Protein AF-A0A1E4XC49-F1 (afdb_monomer)

Sequence (84 aa):
MTVDQAHRY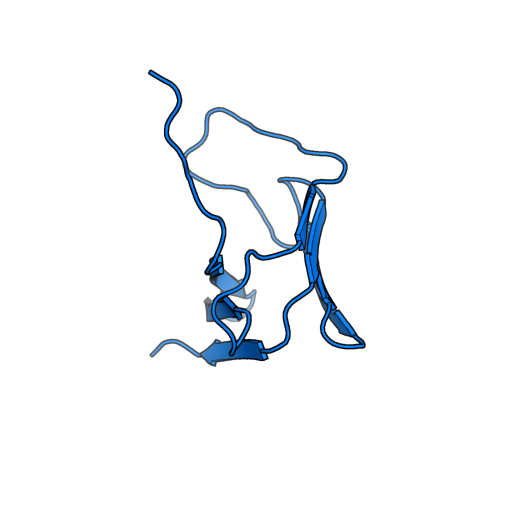FEMVVRLDDGSRNKLMAWNADGTELTIRLGALNVQNTSELGEIEGINIVDNVLSLEGDFGDITITATSILIEKLT

Mean predicted aligned error: 4.76 Å

Nearest PDB structures (foldseek):
  5ixi-assembly1_A  TM=3.817E-01  e=9.006E-01  Homo sapiens
  5ixd-assembly1_A  TM=3.350E-01  e=6.862E-01  Homo sapiens

Radius of gyration: 13.43 Å; Cα contacts (8 Å, |Δi|>4): 163; chains: 1; bounding box: 32×33×36 Å

Secondary structure (DSSP, 8-state):
--------EEEEEEE-TTS-EEEEEEE-TT-PPPEEEE-S----SSS----EEEEEEETTEEEEEETTEEEEEE-SEEEEEEE-

Solvent-accessible surface area (backbone atoms only — not comparable to full-atom values): 5052 Å² total; per-residue (Å²): 134,85,80,89,73,79,52,36,68,46,78,47,80,47,73,48,96,89,67,48,37,35,37,43,37,37,29,30,90,86,64,46,66,48,52,73,45,76,54,70,68,46,85,66,102,55,100,64,63,70,59,76,80,44,78,47,77,57,97,53,29,44,36,39,34,34,60,36,24,36,40,39,38,44,29,81,37,75,48,80,44,79,59,131

pLDDT: mean 89.37, std 9.4, range [46.22, 97.31]

Foldseek 3Di:
DDPPDQQAKDWDWDADPVRWIKIKIAGAPVSHGKDKDFDPADDDPDPDLADWPDWDDDPQWTWTADSRGIMIIRHPDIDIGTDD

Structure (mmCIF, N/CA/C/O backbone):
data_AF-A0A1E4XC49-F1
#
_entry.id   AF-A0A1E4XC49-F1
#
loop_
_atom_site.group_PDB
_atom_site.id
_atom_site.type_symbol
_atom_site.label_atom_id
_atom_site.label_alt_id
_atom_site.label_comp_id
_atom_site.label_asym_id
_atom_site.label_entity_id
_atom_site.label_seq_id
_atom_site.pdbx_PDB_ins_code
_atom_site.Cartn_x
_atom_site.Cartn_y
_atom_site.Cartn_z
_atom_site.occupancy
_atom_site.B_iso_or_equiv
_atom_site.auth_seq_id
_atom_site.auth_comp_id
_atom_site.auth_asym_id
_atom_site.auth_atom_id
_atom_site.pdbx_PDB_model_num
ATOM 1 N N . MET A 1 1 ? -4.574 21.368 -17.235 1.00 46.22 1 MET A N 1
ATOM 2 C CA . MET A 1 1 ? -3.217 21.064 -16.741 1.00 46.22 1 MET A CA 1
ATOM 3 C C . MET A 1 1 ? -3.250 19.613 -16.301 1.00 46.22 1 MET A C 1
ATOM 5 O O . MET A 1 1 ? -3.936 19.320 -15.333 1.00 46.22 1 MET A O 1
ATOM 9 N N . THR A 1 2 ? -2.666 18.695 -17.064 1.00 55.19 2 THR A N 1
ATOM 10 C CA . THR A 1 2 ? -2.527 17.296 -16.637 1.00 55.19 2 THR A CA 1
ATOM 11 C C . THR A 1 2 ? -1.319 17.252 -15.717 1.00 55.19 2 THR A C 1
ATOM 13 O O . THR A 1 2 ? -0.228 17.642 -16.128 1.00 55.19 2 THR A O 1
ATOM 16 N N . VAL A 1 3 ? -1.525 16.901 -14.451 1.00 61.56 3 VAL A N 1
ATOM 17 C CA . VAL A 1 3 ? -0.413 16.689 -13.525 1.00 61.56 3 VAL A CA 1
ATOM 18 C C . VAL A 1 3 ? 0.171 15.329 -13.880 1.00 61.56 3 VAL A C 1
ATOM 20 O O . VAL A 1 3 ? -0.528 14.326 -13.773 1.00 61.56 3 VAL A O 1
ATOM 23 N N . ASP A 1 4 ? 1.415 15.310 -14.350 1.00 62.19 4 ASP A N 1
ATOM 24 C CA . ASP A 1 4 ? 2.172 14.074 -14.531 1.00 62.19 4 ASP A CA 1
ATOM 25 C C . ASP A 1 4 ? 2.533 13.539 -13.139 1.00 62.19 4 ASP A C 1
ATOM 27 O O . ASP A 1 4 ? 3.489 13.990 -12.504 1.00 62.19 4 ASP A O 1
ATOM 31 N N . GLN A 1 5 ? 1.667 12.686 -12.590 1.00 69.00 5 GLN A N 1
ATOM 32 C CA . GLN A 1 5 ? 1.909 12.019 -11.318 1.00 69.00 5 GLN A CA 1
ATOM 33 C C . GLN A 1 5 ? 2.517 10.648 -11.587 1.00 69.00 5 GLN A C 1
ATOM 35 O O . GLN A 1 5 ? 1.803 9.685 -11.838 1.00 69.00 5 GLN A O 1
ATOM 40 N N . ALA A 1 6 ? 3.842 10.551 -11.486 1.00 78.06 6 ALA A N 1
ATOM 41 C CA . ALA A 1 6 ? 4.511 9.259 -11.448 1.00 78.06 6 ALA A CA 1
ATOM 42 C C . ALA A 1 6 ? 4.209 8.583 -10.099 1.00 78.06 6 ALA A C 1
ATOM 44 O O . ALA A 1 6 ? 4.723 8.998 -9.054 1.00 78.06 6 ALA A O 1
ATOM 45 N N . HIS A 1 7 ? 3.372 7.546 -10.105 1.00 86.44 7 HIS A N 1
ATOM 46 C CA . HIS A 1 7 ? 2.940 6.813 -8.910 1.00 86.44 7 HIS A CA 1
ATOM 47 C C . HIS A 1 7 ? 4.055 5.899 -8.367 1.00 86.44 7 HIS A C 1
ATOM 49 O O . HIS A 1 7 ? 3.947 4.682 -8.408 1.00 86.44 7 HIS A O 1
ATOM 55 N N . ARG A 1 8 ? 5.176 6.459 -7.900 1.00 92.75 8 ARG A N 1
ATOM 56 C CA . ARG A 1 8 ? 6.381 5.688 -7.509 1.00 92.75 8 ARG A CA 1
ATOM 57 C C . ARG A 1 8 ? 6.403 5.226 -6.054 1.00 92.75 8 ARG A C 1
ATOM 59 O O . ARG A 1 8 ? 7.173 4.337 -5.702 1.00 92.75 8 ARG A O 1
ATOM 66 N N . TYR A 1 9 ? 5.597 5.857 -5.212 1.00 93.88 9 TYR A N 1
ATOM 67 C CA . TYR A 1 9 ? 5.554 5.603 -3.780 1.00 93.88 9 TYR A CA 1
ATOM 68 C C . TYR A 1 9 ? 4.114 5.717 -3.296 1.00 93.88 9 TYR A C 1
ATOM 70 O O . TYR A 1 9 ? 3.405 6.654 -3.670 1.00 93.88 9 TYR A O 1
ATOM 78 N N . PHE A 1 10 ? 3.695 4.768 -2.470 1.00 94.81 10 PHE A N 1
ATOM 79 C CA . PHE A 1 10 ? 2.411 4.781 -1.790 1.00 94.81 10 PHE A CA 1
ATOM 80 C C . PHE A 1 10 ? 2.640 4.852 -0.285 1.00 94.81 10 PHE A C 1
ATOM 82 O O . PHE A 1 10 ? 3.472 4.120 0.251 1.00 94.81 10 PHE A O 1
ATOM 89 N N . GLU A 1 11 ? 1.863 5.701 0.383 1.00 94.12 11 GLU A N 1
ATOM 90 C CA . GLU A 1 11 ? 1.820 5.792 1.836 1.00 94.12 11 GLU A CA 1
ATOM 91 C C . GLU A 1 11 ? 0.383 6.013 2.307 1.00 94.12 11 GLU A C 1
ATOM 93 O O . GLU A 1 11 ? -0.312 6.899 1.810 1.00 94.12 11 GLU A O 1
ATOM 98 N N . MET A 1 12 ? -0.036 5.234 3.303 1.00 91.69 12 MET A N 1
ATOM 99 C CA . MET A 1 12 ? -1.311 5.407 3.992 1.00 91.69 12 MET A CA 1
ATOM 100 C C . MET A 1 12 ? -1.121 5.194 5.490 1.00 91.69 12 MET A C 1
ATOM 102 O O . MET A 1 12 ? -0.476 4.238 5.913 1.00 91.69 12 MET A O 1
ATOM 106 N N . VAL A 1 13 ? -1.696 6.077 6.304 1.00 92.12 13 VAL A N 1
ATOM 107 C CA . VAL A 1 13 ? -1.742 5.891 7.757 1.00 92.12 13 VAL A CA 1
ATOM 108 C C . VAL A 1 13 ? -3.113 5.360 8.133 1.00 92.12 13 VAL A C 1
ATOM 110 O O . VAL A 1 13 ? -4.125 5.986 7.831 1.00 92.12 13 VAL A O 1
ATOM 113 N N . VAL A 1 14 ? -3.125 4.227 8.823 1.00 90.31 14 VAL A N 1
ATOM 114 C CA . VAL A 1 14 ? -4.330 3.521 9.257 1.00 90.31 14 VAL A CA 1
ATOM 115 C C . VAL A 1 14 ? -4.374 3.470 10.779 1.00 90.31 14 VAL A C 1
ATOM 117 O O . VAL A 1 14 ? -3.330 3.430 11.439 1.00 90.31 14 VAL A O 1
ATOM 120 N N . ARG A 1 15 ? -5.578 3.494 11.348 1.00 90.25 15 ARG A N 1
ATOM 121 C CA . ARG A 1 15 ? -5.806 3.265 12.777 1.00 90.25 15 ARG A CA 1
ATOM 122 C C . ARG A 1 15 ? -6.496 1.915 12.932 1.00 90.25 15 ARG A C 1
ATOM 124 O O . ARG A 1 15 ? -7.497 1.690 12.267 1.00 90.25 15 ARG A O 1
ATOM 131 N N . LEU A 1 16 ? -5.945 1.046 13.771 1.00 85.50 16 LEU A N 1
ATOM 132 C CA . LEU A 1 16 ? -6.542 -0.249 14.098 1.00 85.50 16 LEU A CA 1
ATOM 133 C C . LEU A 1 16 ? -7.509 -0.130 15.285 1.00 85.50 16 LEU A C 1
ATOM 135 O O . LEU A 1 16 ? -7.483 0.863 16.016 1.00 85.50 16 LEU A O 1
ATOM 139 N N . ASP A 1 17 ? -8.299 -1.178 15.515 1.00 85.25 17 ASP A N 1
ATOM 140 C CA . ASP A 1 17 ? -9.291 -1.265 16.599 1.00 85.25 17 ASP A CA 1
ATOM 141 C C . ASP A 1 17 ? -8.695 -1.088 18.001 1.00 85.25 17 ASP A C 1
ATOM 143 O O . ASP A 1 17 ? -9.341 -0.554 18.902 1.00 85.25 17 ASP A O 1
ATOM 147 N N . ASP A 1 18 ? -7.435 -1.490 18.197 1.00 87.94 18 ASP A N 1
ATOM 148 C CA . ASP A 1 18 ? -6.701 -1.285 19.453 1.00 87.94 18 ASP A CA 1
ATOM 149 C C . ASP A 1 18 ? -6.232 0.174 19.647 1.00 87.94 18 ASP A C 1
ATOM 151 O O . ASP A 1 18 ? -5.529 0.493 20.609 1.00 87.94 18 ASP A O 1
ATOM 155 N N . GLY A 1 19 ? -6.604 1.068 18.726 1.00 87.12 19 GLY A N 1
ATOM 156 C CA . GLY A 1 19 ? -6.217 2.473 18.685 1.00 87.12 19 GLY A CA 1
ATOM 157 C C . GLY A 1 19 ? -4.800 2.712 18.168 1.00 87.12 19 GLY A C 1
ATOM 158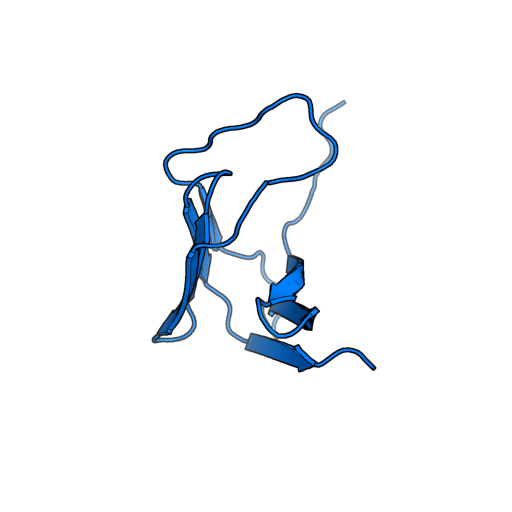 O O . GLY A 1 19 ? -4.400 3.872 18.018 1.00 87.12 19 GLY A O 1
ATOM 159 N N . SER A 1 20 ? -4.032 1.657 17.877 1.00 89.19 20 SER A N 1
ATOM 160 C CA . SER A 1 20 ? -2.690 1.797 17.323 1.00 89.19 20 SER A CA 1
ATOM 161 C C . SER A 1 20 ? -2.738 2.383 15.917 1.00 89.19 20 SER A C 1
ATOM 163 O O . SER A 1 20 ? -3.697 2.214 15.162 1.00 89.19 20 SER A O 1
ATOM 165 N N . ARG A 1 21 ? -1.686 3.123 15.567 1.00 93.25 21 ARG A N 1
ATOM 166 C CA . ARG A 1 21 ? -1.530 3.718 14.243 1.00 93.25 21 ARG A CA 1
ATOM 167 C C . ARG A 1 21 ? -0.419 2.995 13.515 1.00 93.25 21 ARG A C 1
ATOM 169 O O . ARG A 1 21 ? 0.682 2.885 14.046 1.00 93.25 21 ARG A O 1
ATOM 176 N N . ASN A 1 22 ? -0.693 2.564 12.295 1.00 92.75 22 ASN A N 1
ATOM 177 C CA . ASN A 1 22 ? 0.307 1.965 11.426 1.00 92.75 22 ASN A CA 1
ATOM 178 C C . ASN A 1 22 ? 0.417 2.772 10.138 1.00 92.75 22 ASN A C 1
ATOM 180 O O . ASN A 1 22 ? -0.567 3.320 9.644 1.00 92.75 22 ASN A O 1
ATOM 184 N N . LYS A 1 23 ? 1.623 2.842 9.593 1.00 95.12 23 LYS A N 1
ATOM 185 C CA . LYS A 1 23 ? 1.905 3.379 8.272 1.00 95.12 23 LYS A CA 1
ATOM 186 C C . LYS A 1 23 ? 2.154 2.214 7.320 1.00 95.12 23 LYS A C 1
ATOM 188 O O . LYS A 1 23 ? 3.049 1.404 7.550 1.00 95.12 23 LYS A O 1
ATOM 193 N N . LEU A 1 24 ? 1.351 2.143 6.267 1.00 95.19 24 LEU A N 1
ATOM 194 C CA . LEU A 1 24 ? 1.498 1.216 5.152 1.00 95.19 24 LEU A CA 1
ATOM 195 C C . LEU A 1 24 ? 2.293 1.916 4.055 1.00 95.19 24 LEU A C 1
ATOM 197 O O . LEU A 1 24 ? 1.940 3.030 3.666 1.00 95.19 24 LEU A O 1
ATOM 201 N N . MET A 1 25 ? 3.350 1.278 3.566 1.00 96.62 25 MET A N 1
ATOM 202 C CA . MET A 1 25 ? 4.234 1.829 2.541 1.00 96.62 25 MET A CA 1
ATOM 203 C C . MET A 1 25 ? 4.481 0.801 1.443 1.00 96.62 25 MET A C 1
ATOM 205 O O . MET A 1 25 ? 4.677 -0.379 1.737 1.00 96.62 25 MET A O 1
ATOM 209 N N . ALA A 1 26 ? 4.514 1.251 0.188 1.00 97.31 26 ALA A N 1
ATOM 210 C CA . ALA A 1 26 ? 4.875 0.414 -0.954 1.00 97.31 26 ALA A CA 1
ATOM 211 C C . ALA A 1 26 ? 5.682 1.205 -1.995 1.00 97.31 26 ALA A C 1
ATOM 213 O O . ALA A 1 26 ? 5.362 2.358 -2.291 1.00 97.31 26 ALA A O 1
ATOM 214 N N . TRP A 1 27 ? 6.734 0.591 -2.542 1.00 97.19 27 TRP A N 1
ATOM 215 C CA . TRP A 1 27 ? 7.591 1.176 -3.582 1.00 97.19 27 TRP A CA 1
ATOM 216 C C . TRP A 1 27 ? 8.305 0.099 -4.399 1.00 97.19 27 TRP A C 1
ATOM 218 O O . TRP A 1 27 ? 8.501 -1.026 -3.935 1.00 97.19 27 TRP A O 1
ATOM 228 N N . ASN A 1 28 ? 8.745 0.459 -5.606 1.00 97.00 28 ASN A N 1
ATOM 229 C CA . ASN A 1 28 ? 9.687 -0.361 -6.361 1.00 97.00 28 ASN A CA 1
ATOM 230 C C . ASN A 1 28 ? 11.120 0.124 -6.120 1.00 97.00 28 ASN A C 1
ATOM 232 O O . ASN A 1 28 ? 11.424 1.303 -6.298 1.00 97.00 28 ASN A O 1
ATOM 236 N N . ALA A 1 29 ? 12.017 -0.779 -5.719 1.00 93.69 29 ALA A N 1
ATOM 237 C CA . ALA A 1 29 ? 13.413 -0.450 -5.406 1.00 93.69 29 ALA A CA 1
ATOM 238 C C . ALA A 1 29 ? 14.205 0.145 -6.590 1.00 93.69 29 ALA A C 1
ATOM 240 O O . ALA A 1 29 ? 15.171 0.873 -6.379 1.00 93.69 29 ALA A O 1
ATOM 241 N N . ASP A 1 30 ? 13.795 -0.142 -7.826 1.00 94.88 30 ASP A N 1
ATOM 242 C CA . ASP A 1 30 ? 14.382 0.406 -9.054 1.00 94.88 30 ASP A CA 1
ATOM 243 C C . ASP A 1 30 ? 13.799 1.777 -9.457 1.00 94.88 30 ASP A C 1
ATOM 245 O O . ASP A 1 30 ? 14.214 2.361 -10.458 1.00 94.88 30 ASP A O 1
ATOM 249 N N . GLY A 1 31 ? 12.847 2.309 -8.682 1.00 92.06 31 GLY A N 1
ATOM 250 C CA . GLY A 1 31 ? 12.185 3.586 -8.941 1.00 92.06 31 GLY A CA 1
ATOM 251 C C . GLY A 1 31 ? 11.128 3.544 -10.046 1.00 92.06 31 GLY A C 1
ATOM 252 O O . GLY A 1 31 ? 10.624 4.605 -10.428 1.00 92.06 31 GLY A O 1
ATOM 253 N N . THR A 1 32 ? 10.788 2.357 -10.561 1.00 94.56 32 THR A N 1
ATOM 254 C CA . THR A 1 32 ? 9.675 2.181 -11.504 1.00 94.56 32 THR A CA 1
ATOM 255 C C . THR A 1 32 ? 8.333 2.497 -10.845 1.00 94.56 32 THR A C 1
ATOM 257 O O . THR A 1 32 ? 8.178 2.440 -9.624 1.00 94.56 32 THR A O 1
ATOM 260 N N . GLU A 1 33 ? 7.343 2.860 -11.657 1.00 95.44 33 GLU A N 1
ATOM 261 C CA . GLU A 1 33 ? 6.003 3.167 -11.160 1.00 95.44 33 GLU A CA 1
ATOM 262 C C . GLU A 1 33 ? 5.312 1.938 -10.572 1.00 95.44 33 GLU A C 1
ATOM 264 O O . GLU A 1 33 ? 5.469 0.809 -11.043 1.00 95.44 33 GLU A O 1
ATOM 269 N N . LEU A 1 34 ? 4.523 2.180 -9.531 1.00 96.19 34 LEU A N 1
ATOM 270 C CA . LEU A 1 34 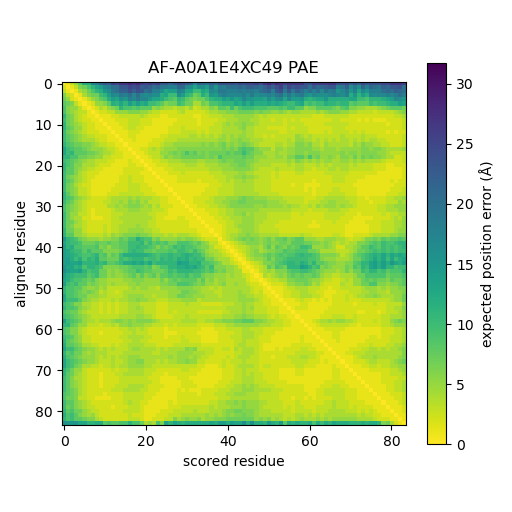? 3.681 1.178 -8.911 1.00 96.19 34 LEU A CA 1
ATOM 271 C C . LEU A 1 34 ? 2.551 0.792 -9.858 1.00 96.19 34 LEU A C 1
ATOM 273 O O . LEU A 1 34 ? 1.901 1.640 -10.469 1.00 96.19 34 LEU A O 1
ATOM 277 N N . THR A 1 35 ? 2.251 -0.503 -9.903 1.00 95.00 35 THR A N 1
ATOM 278 C CA . THR A 1 35 ? 0.991 -0.962 -10.484 1.00 95.00 35 THR A CA 1
ATOM 279 C C . THR A 1 35 ? -0.081 -0.879 -9.407 1.00 95.00 35 THR A C 1
ATOM 281 O O . THR A 1 35 ? -0.095 -1.693 -8.483 1.00 95.00 35 THR A O 1
ATOM 284 N N . ILE A 1 36 ? -0.970 0.106 -9.531 1.00 93.31 36 ILE A N 1
ATOM 285 C CA . ILE A 1 36 ? -2.105 0.318 -8.627 1.00 93.31 36 ILE A CA 1
ATOM 286 C C . ILE A 1 36 ? -3.388 -0.048 -9.369 1.00 93.31 36 ILE A C 1
ATOM 288 O O . ILE A 1 36 ? -3.626 0.408 -10.489 1.00 93.31 36 ILE A O 1
ATOM 292 N N . ARG A 1 37 ? -4.226 -0.873 -8.747 1.00 93.69 37 ARG A N 1
ATOM 293 C CA . ARG A 1 37 ? -5.569 -1.206 -9.224 1.00 93.69 37 ARG A CA 1
ATOM 294 C C . ARG A 1 37 ? -6.575 -0.762 -8.180 1.00 93.69 37 ARG A C 1
ATOM 296 O O . ARG A 1 37 ? -6.445 -1.114 -7.013 1.00 93.69 37 ARG A O 1
ATOM 303 N N . LEU A 1 38 ? -7.559 0.005 -8.624 1.00 90.56 38 LEU A N 1
ATOM 304 C CA . LEU A 1 38 ? -8.698 0.410 -7.813 1.00 90.56 38 LEU A CA 1
ATOM 305 C C . LEU A 1 38 ? -9.881 -0.463 -8.232 1.00 90.56 38 LEU A C 1
ATOM 307 O O . LEU A 1 38 ? -10.192 -0.535 -9.425 1.00 90.56 38 LEU A O 1
ATOM 311 N N . GLY A 1 39 ? -10.471 -1.168 -7.272 1.00 87.19 39 GLY A N 1
ATOM 312 C CA . GLY A 1 39 ? -11.676 -1.969 -7.458 1.00 87.19 39 GLY A CA 1
ATOM 313 C C . GLY A 1 39 ? -12.931 -1.110 -7.359 1.00 87.19 39 GLY A C 1
ATOM 314 O O . GLY A 1 39 ? -13.013 -0.040 -7.970 1.00 87.19 39 GLY A O 1
ATOM 315 N N . ALA A 1 40 ? -13.928 -1.582 -6.611 1.00 85.88 40 ALA A N 1
ATOM 316 C CA . ALA A 1 40 ? -15.189 -0.866 -6.443 1.00 85.88 40 ALA A CA 1
ATOM 317 C C . ALA A 1 40 ? -14.997 0.384 -5.573 1.00 85.88 40 ALA A C 1
ATOM 319 O O . ALA A 1 40 ? -15.197 0.344 -4.371 1.00 85.88 40 ALA A O 1
ATOM 320 N N . LEU A 1 41 ? -14.601 1.501 -6.181 1.00 84.00 41 LEU A N 1
ATOM 321 C CA . LEU A 1 41 ? -14.297 2.727 -5.452 1.00 84.00 41 LEU A CA 1
ATOM 322 C C . LEU A 1 41 ? -15.576 3.465 -5.026 1.00 84.00 41 LEU A C 1
ATOM 324 O O . LEU A 1 41 ? -16.392 3.856 -5.865 1.00 84.00 41 LEU A O 1
ATOM 328 N N . ASN A 1 42 ? -15.709 3.730 -3.731 1.00 82.56 42 ASN A N 1
ATOM 329 C CA . ASN A 1 42 ? -16.788 4.522 -3.149 1.00 82.56 42 ASN A CA 1
ATOM 330 C C . ASN A 1 42 ? -16.214 5.825 -2.581 1.00 82.56 42 ASN A C 1
ATOM 332 O O . ASN A 1 42 ? -15.883 5.937 -1.403 1.00 82.56 42 ASN A O 1
ATOM 336 N N . VAL A 1 43 ? -16.055 6.825 -3.451 1.00 75.12 43 VAL A N 1
ATOM 337 C CA . VAL A 1 43 ? -15.527 8.135 -3.048 1.00 75.12 43 VAL A CA 1
ATOM 338 C C . VAL A 1 43 ? -16.666 9.025 -2.583 1.00 75.12 43 VAL A C 1
ATOM 340 O O . VAL A 1 43 ? -17.481 9.486 -3.386 1.00 75.12 43 VAL A O 1
ATOM 343 N N . GLN A 1 44 ? -16.691 9.311 -1.289 1.00 79.25 44 GLN A N 1
ATOM 344 C CA . GLN A 1 44 ? -17.563 10.328 -0.717 1.00 79.25 44 GLN A CA 1
ATOM 345 C C . GLN A 1 44 ? -16.815 11.659 -0.594 1.00 79.25 44 GLN A C 1
ATOM 347 O O . GLN A 1 44 ? -15.589 11.703 -0.519 1.00 79.25 44 GLN A O 1
ATOM 352 N N . ASN A 1 45 ? -17.554 12.772 -0.584 1.00 82.62 45 ASN A N 1
ATOM 353 C CA . ASN A 1 45 ? -16.975 14.095 -0.342 1.00 82.62 45 ASN A CA 1
ATOM 354 C C . ASN A 1 45 ? -16.753 14.314 1.165 1.00 82.62 45 ASN A C 1
ATOM 356 O O . ASN A 1 45 ? -17.387 15.166 1.790 1.00 82.62 45 ASN A O 1
ATOM 360 N N . THR A 1 46 ? -15.895 13.482 1.745 1.00 83.38 46 THR A N 1
ATOM 361 C CA . THR A 1 46 ? -15.517 13.452 3.158 1.00 83.38 46 THR A CA 1
ATOM 362 C C . THR A 1 46 ? -13.999 13.542 3.273 1.00 83.38 46 THR A C 1
ATOM 364 O O . THR A 1 46 ? -13.262 13.234 2.339 1.00 83.38 46 THR A O 1
ATOM 367 N N . SER A 1 47 ? -13.502 13.980 4.430 1.00 80.31 47 SER A N 1
ATOM 368 C CA . SER A 1 47 ? -12.059 14.014 4.712 1.00 80.31 47 SER A CA 1
ATOM 369 C C . SER A 1 47 ? -11.466 12.642 5.038 1.00 80.31 47 SER A C 1
ATOM 371 O O . SER A 1 47 ? -10.263 12.531 5.254 1.00 80.31 47 SER A O 1
ATOM 373 N N . GLU A 1 48 ? -12.308 11.616 5.122 1.00 81.06 48 GLU A N 1
ATOM 374 C CA . GLU A 1 48 ? -11.960 10.274 5.571 1.00 81.06 48 GLU A CA 1
ATOM 375 C C . GLU A 1 48 ? -12.426 9.255 4.536 1.00 81.06 48 GLU A C 1
ATOM 377 O O . GLU A 1 48 ? -13.470 9.438 3.906 1.00 81.06 48 GLU A O 1
ATOM 382 N N . LEU A 1 49 ? -11.637 8.191 4.384 1.00 81.50 49 LEU A N 1
ATOM 383 C CA . LEU A 1 49 ? -11.940 7.054 3.515 1.00 81.50 49 LEU A CA 1
ATOM 384 C C . LEU A 1 49 ? -12.838 6.006 4.201 1.00 81.50 49 LEU A C 1
ATOM 386 O O . LEU A 1 49 ? -13.20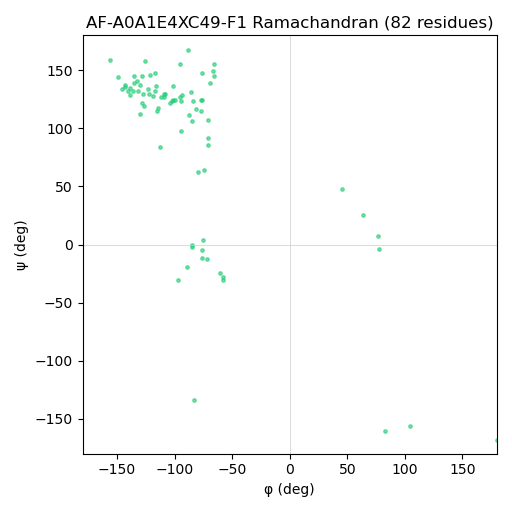9 5.035 3.557 1.00 81.50 49 LEU A O 1
ATOM 390 N N . GLY A 1 50 ? -13.193 6.222 5.472 1.00 86.25 50 GLY A N 1
ATOM 391 C CA . GLY A 1 50 ? -13.980 5.297 6.288 1.00 86.25 50 GLY A CA 1
ATOM 392 C C . GLY A 1 50 ? -13.144 4.186 6.927 1.00 86.25 50 GLY A C 1
ATOM 393 O O . GLY A 1 50 ? -11.927 4.332 7.104 1.00 86.25 50 GLY A O 1
ATOM 394 N N . GLU A 1 51 ? -13.815 3.112 7.329 1.00 87.94 51 GLU A N 1
ATOM 395 C CA . GLU A 1 51 ? -13.216 1.970 8.021 1.00 87.94 51 GLU A CA 1
ATOM 396 C C . GLU A 1 51 ? -12.427 1.073 7.056 1.00 87.94 51 GLU A C 1
ATOM 398 O O . GLU A 1 51 ? -12.749 0.950 5.873 1.00 87.94 51 GLU A O 1
ATOM 403 N N . ILE A 1 52 ? -11.357 0.459 7.571 1.00 89.56 52 ILE A N 1
ATOM 404 C CA . ILE A 1 52 ? -10.610 -0.594 6.876 1.00 89.56 52 ILE A CA 1
ATOM 405 C C . ILE A 1 52 ? -11.039 -1.926 7.464 1.00 89.56 52 ILE A C 1
ATOM 407 O O . ILE A 1 52 ? -10.889 -2.151 8.662 1.00 89.56 52 ILE A O 1
ATOM 411 N N . GLU A 1 53 ? -11.497 -2.819 6.601 1.00 89.00 53 GLU A N 1
ATOM 412 C CA . GLU A 1 53 ? -11.962 -4.156 6.965 1.00 89.00 53 GLU A CA 1
ATOM 413 C C . GLU A 1 53 ? -10.857 -5.202 6.766 1.00 89.00 53 GLU A C 1
ATOM 415 O O . GLU A 1 53 ? -10.774 -6.185 7.505 1.00 89.00 53 GLU A O 1
ATOM 420 N N . GLY A 1 54 ? -9.965 -4.975 5.795 1.00 89.94 54 GLY A N 1
ATOM 421 C CA . GLY A 1 54 ? -8.929 -5.931 5.421 1.00 89.94 54 GLY A CA 1
ATOM 422 C C . GLY A 1 54 ? -7.624 -5.280 4.973 1.00 89.94 54 GLY A C 1
ATOM 423 O O . GLY A 1 54 ? -7.605 -4.379 4.138 1.00 89.94 54 GLY A O 1
ATOM 424 N N . ILE A 1 55 ? -6.505 -5.790 5.499 1.00 92.12 55 ILE A N 1
ATOM 425 C CA . ILE A 1 55 ? -5.149 -5.520 5.004 1.00 92.12 55 ILE A CA 1
ATOM 426 C C . ILE A 1 55 ? -4.473 -6.870 4.787 1.00 92.12 55 ILE A C 1
ATOM 428 O O . ILE A 1 55 ? -4.330 -7.649 5.730 1.00 92.12 55 ILE A O 1
ATOM 432 N N . ASN A 1 56 ? -4.033 -7.147 3.562 1.00 94.69 56 ASN A N 1
ATOM 433 C CA . ASN A 1 56 ? -3.359 -8.399 3.232 1.00 94.69 56 ASN A CA 1
ATOM 434 C C . ASN A 1 56 ? -2.114 -8.166 2.372 1.00 94.69 56 ASN A C 1
ATOM 436 O O . ASN A 1 56 ? -2.099 -7.281 1.516 1.00 94.69 56 ASN A O 1
ATOM 440 N N . ILE A 1 57 ? -1.079 -8.982 2.585 1.00 95.12 57 ILE A N 1
ATOM 441 C CA . ILE A 1 57 ? 0.152 -8.973 1.791 1.00 95.12 57 ILE A CA 1
ATOM 442 C C . ILE A 1 57 ? 0.459 -10.405 1.359 1.00 95.12 57 ILE A C 1
ATOM 444 O O . ILE A 1 57 ? 0.800 -11.250 2.186 1.00 95.12 57 ILE A O 1
ATOM 448 N N . VAL A 1 58 ? 0.365 -10.668 0.056 1.00 95.25 58 VAL A N 1
ATOM 449 C CA . VAL A 1 58 ? 0.691 -11.967 -0.556 1.00 95.25 58 VAL A CA 1
ATOM 450 C C . VAL A 1 58 ? 1.496 -11.710 -1.819 1.00 95.25 58 VAL A C 1
ATOM 452 O O . VAL A 1 58 ? 1.118 -10.857 -2.612 1.00 95.25 58 VAL A O 1
ATOM 455 N N . ASP A 1 59 ? 2.614 -12.417 -1.997 1.00 94.31 59 ASP A N 1
ATOM 456 C CA . ASP A 1 59 ? 3.451 -12.351 -3.203 1.00 94.31 59 ASP A CA 1
ATOM 457 C C . ASP A 1 59 ? 3.734 -10.919 -3.697 1.00 94.31 59 ASP A C 1
ATOM 459 O O . ASP A 1 59 ? 3.603 -10.617 -4.882 1.00 94.31 59 ASP A O 1
ATOM 463 N N . ASN A 1 60 ? 4.129 -10.023 -2.781 1.00 94.50 60 ASN A N 1
ATOM 464 C CA . ASN A 1 60 ? 4.435 -8.615 -3.084 1.00 94.50 60 ASN A CA 1
ATOM 465 C C . ASN A 1 60 ? 3.240 -7.789 -3.602 1.00 94.50 60 ASN A C 1
ATOM 467 O O . ASN A 1 60 ? 3.400 -6.774 -4.289 1.00 94.50 60 ASN A O 1
ATOM 471 N N . VAL A 1 61 ? 2.031 -8.209 -3.239 1.00 96.50 61 VAL A N 1
ATOM 472 C CA . VAL A 1 61 ? 0.787 -7.495 -3.502 1.00 96.50 61 VAL A CA 1
ATOM 473 C C . VAL A 1 61 ? 0.158 -7.071 -2.178 1.00 96.50 61 VAL A C 1
ATOM 475 O O . VAL A 1 61 ? -0.258 -7.917 -1.389 1.00 96.50 61 VAL A O 1
ATOM 478 N N . LEU A 1 62 ? 0.072 -5.758 -1.948 1.00 96.56 62 LEU A N 1
ATOM 479 C CA . LEU A 1 62 ? -0.706 -5.164 -0.861 1.00 96.56 62 LEU A CA 1
ATOM 480 C C . LEU A 1 62 ? -2.160 -5.033 -1.318 1.00 96.56 62 LEU A C 1
ATOM 482 O O . LEU A 1 62 ? -2.425 -4.391 -2.333 1.00 96.56 62 LEU A O 1
ATOM 486 N N . SER A 1 63 ? -3.088 -5.621 -0.570 1.00 95.56 63 SER A N 1
ATOM 487 C CA . SER A 1 63 ? -4.531 -5.487 -0.788 1.00 95.56 63 SER A CA 1
ATOM 488 C C . SER A 1 63 ? -5.175 -4.804 0.412 1.00 95.56 63 SER A C 1
ATOM 490 O O . SER A 1 63 ? -4.898 -5.186 1.552 1.00 95.56 63 SER A O 1
ATOM 492 N N . LEU A 1 64 ? -6.004 -3.799 0.141 1.00 93.88 64 LEU A N 1
ATOM 493 C CA . LEU A 1 64 ? -6.780 -3.041 1.116 1.00 93.88 64 LEU A CA 1
ATOM 494 C C . LEU A 1 64 ? -8.259 -3.132 0.742 1.00 93.88 64 LEU A C 1
ATOM 496 O O . LEU A 1 64 ? -8.594 -2.920 -0.423 1.00 93.88 64 LEU A O 1
ATOM 500 N N . GLU A 1 65 ? -9.101 -3.401 1.730 1.00 93.81 65 GLU A N 1
ATOM 501 C CA . GLU A 1 65 ? -10.562 -3.435 1.620 1.00 93.81 65 GLU A CA 1
ATOM 502 C C . GLU A 1 65 ? -11.159 -2.576 2.739 1.00 93.81 65 GLU A C 1
ATOM 504 O O . GLU A 1 65 ? -10.679 -2.607 3.880 1.00 93.81 65 GLU A O 1
ATOM 509 N N . GLY A 1 66 ? -12.170 -1.780 2.404 1.00 91.19 66 GLY A N 1
ATOM 510 C CA . GLY A 1 66 ? -12.862 -0.914 3.349 1.00 91.19 66 GLY A CA 1
ATOM 511 C C . GLY A 1 66 ? -13.974 -0.102 2.696 1.00 91.19 66 GLY A C 1
ATOM 512 O O . GLY A 1 66 ? -14.316 -0.310 1.532 1.00 91.19 66 GLY A O 1
ATOM 513 N N . ASP A 1 67 ? -14.493 0.886 3.421 1.00 89.69 67 ASP A N 1
ATOM 514 C CA . ASP A 1 67 ? -15.604 1.743 2.970 1.00 89.69 67 ASP A CA 1
ATOM 515 C C . ASP A 1 67 ? -15.321 2.486 1.655 1.00 89.69 67 ASP A C 1
ATOM 517 O O . ASP A 1 67 ? -16.243 2.807 0.897 1.00 89.69 67 ASP A O 1
ATOM 521 N N . PHE A 1 68 ? -14.043 2.765 1.381 1.00 88.50 68 PHE A N 1
ATOM 522 C CA . PHE A 1 68 ? -13.572 3.393 0.149 1.00 88.50 68 PHE A CA 1
ATOM 523 C C . PHE A 1 68 ? -13.550 2.443 -1.051 1.00 88.50 68 PHE A C 1
ATOM 525 O O . PHE A 1 68 ? -13.378 2.918 -2.177 1.00 88.50 68 PHE A O 1
ATOM 532 N N . GLY A 1 69 ? -13.717 1.139 -0.838 1.00 91.94 69 GLY A N 1
ATOM 533 C CA . GLY A 1 69 ? -13.580 0.101 -1.850 1.00 91.94 69 GLY A CA 1
ATOM 534 C C . GLY A 1 69 ? -12.295 -0.706 -1.739 1.00 91.94 69 GLY A C 1
ATOM 535 O O . GLY A 1 69 ? -11.651 -0.762 -0.693 1.00 91.94 69 GLY A O 1
ATOM 536 N N . ASP A 1 70 ? -11.894 -1.290 -2.868 1.00 93.56 70 ASP A N 1
ATOM 537 C CA . ASP A 1 70 ? -10.694 -2.122 -2.949 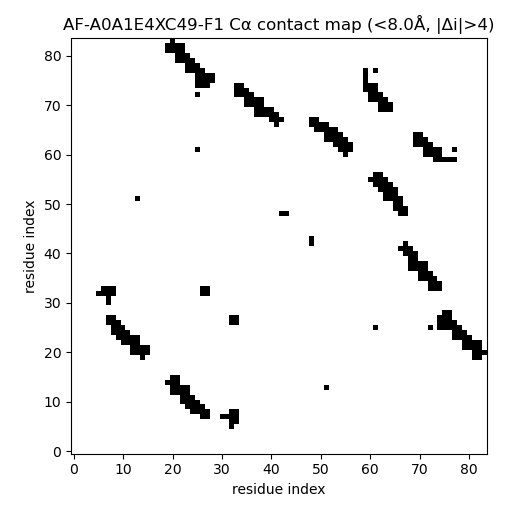1.00 93.56 70 ASP A CA 1
ATOM 538 C C . ASP A 1 70 ? -9.515 -1.366 -3.557 1.00 93.56 70 ASP A C 1
ATOM 540 O O . ASP A 1 70 ? -9.632 -0.713 -4.603 1.00 93.56 70 ASP A O 1
ATOM 544 N N . ILE A 1 71 ? -8.338 -1.530 -2.960 1.00 93.62 71 ILE A N 1
ATOM 545 C CA . ILE A 1 71 ? -7.071 -1.071 -3.530 1.00 93.62 71 ILE A CA 1
ATOM 546 C C . ILE A 1 71 ? -6.095 -2.240 -3.548 1.00 93.62 71 ILE A C 1
ATOM 548 O O . ILE A 1 71 ? -5.851 -2.888 -2.534 1.00 93.62 71 ILE A O 1
ATOM 552 N N . THR A 1 72 ? -5.486 -2.487 -4.703 1.00 96.12 72 THR A N 1
ATOM 553 C CA . THR A 1 72 ? -4.410 -3.466 -4.858 1.00 96.12 72 THR A CA 1
ATOM 554 C C . THR A 1 72 ? -3.164 -2.785 -5.401 1.00 96.12 72 THR A C 1
ATOM 556 O O . THR A 1 72 ? -3.224 -2.091 -6.417 1.00 96.12 72 THR A O 1
ATOM 559 N N . ILE A 1 73 ? -2.024 -2.998 -4.750 1.00 96.69 73 ILE A N 1
ATOM 560 C CA . ILE A 1 73 ? -0.737 -2.401 -5.116 1.00 96.69 73 ILE A CA 1
ATOM 561 C C . ILE A 1 73 ? 0.293 -3.511 -5.266 1.00 96.69 73 ILE A C 1
ATOM 563 O O . ILE A 1 73 ? 0.587 -4.224 -4.310 1.00 96.69 73 ILE A O 1
ATOM 567 N N . THR A 1 74 ? 0.866 -3.643 -6.459 1.00 97.31 74 THR A N 1
ATOM 568 C CA . THR A 1 74 ? 2.016 -4.522 -6.701 1.00 97.31 74 THR A CA 1
ATOM 569 C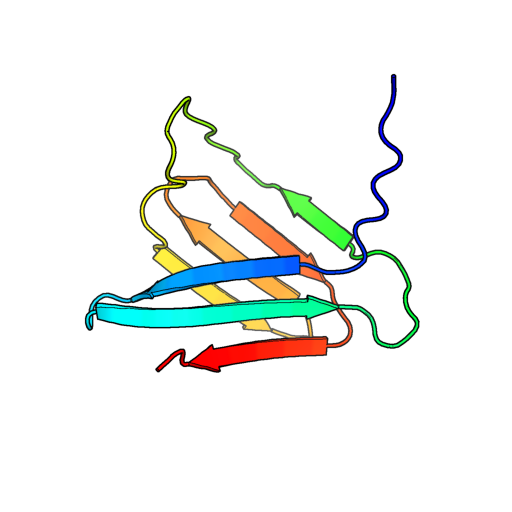 C . THR A 1 74 ? 3.301 -3.710 -6.594 1.00 97.31 74 THR A C 1
ATOM 571 O O . THR A 1 74 ? 3.461 -2.716 -7.309 1.00 97.31 74 THR A O 1
ATOM 574 N N . ALA A 1 75 ? 4.208 -4.130 -5.710 1.00 97.25 75 ALA A N 1
ATOM 575 C CA . ALA A 1 75 ? 5.446 -3.413 -5.415 1.00 97.25 75 ALA A CA 1
ATOM 576 C C . ALA A 1 75 ? 6.572 -4.371 -5.015 1.00 97.25 75 ALA A C 1
ATOM 578 O O . ALA A 1 75 ? 6.325 -5.333 -4.301 1.00 97.25 75 ALA A O 1
ATOM 579 N N . THR A 1 76 ? 7.826 -4.105 -5.389 1.00 97.19 76 THR A N 1
ATOM 580 C CA . THR A 1 76 ? 8.957 -4.958 -4.957 1.00 97.19 76 THR A CA 1
ATOM 581 C C . THR A 1 76 ? 9.316 -4.798 -3.479 1.00 97.19 76 THR A C 1
ATOM 583 O O . THR A 1 76 ? 10.084 -5.594 -2.940 1.00 97.19 76 THR A O 1
ATOM 586 N N . SER A 1 77 ? 8.790 -3.775 -2.808 1.00 97.00 77 SER A N 1
ATOM 587 C CA . SER A 1 77 ? 8.950 -3.550 -1.374 1.00 97.00 77 SER A CA 1
ATOM 588 C C . SER A 1 77 ? 7.635 -3.076 -0.760 1.00 97.00 77 SER A C 1
ATOM 590 O O .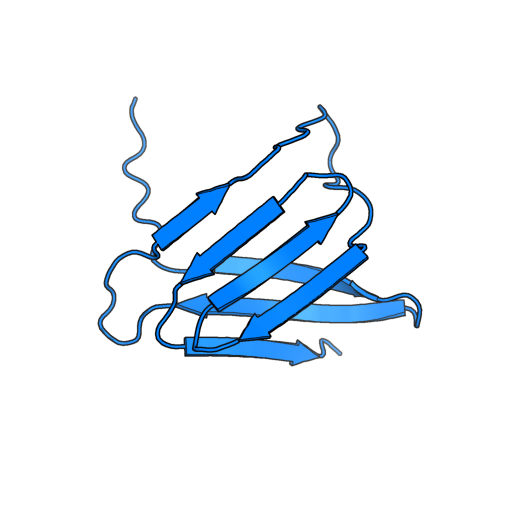 SER A 1 77 ? 7.029 -2.120 -1.243 1.00 97.00 77 SER A O 1
ATOM 592 N N . ILE A 1 78 ? 7.210 -3.746 0.315 1.00 96.88 78 ILE A N 1
ATOM 593 C CA . ILE A 1 78 ? 6.037 -3.397 1.123 1.00 96.88 78 ILE A CA 1
ATOM 594 C C . ILE A 1 78 ? 6.458 -3.418 2.592 1.00 96.88 78 ILE A C 1
ATOM 596 O O . ILE A 1 78 ? 7.096 -4.371 3.043 1.00 96.88 78 ILE A O 1
ATOM 600 N N . LEU A 1 79 ? 6.102 -2.374 3.338 1.00 95.38 79 LEU A N 1
ATOM 601 C CA . LEU A 1 79 ? 6.429 -2.238 4.754 1.00 95.38 79 LEU A CA 1
ATOM 602 C C . LEU A 1 79 ? 5.213 -1.759 5.549 1.00 95.38 79 LEU A C 1
ATOM 604 O O . LEU A 1 79 ? 4.489 -0.862 5.121 1.00 95.38 79 LEU A O 1
ATOM 608 N N . ILE A 1 80 ? 5.035 -2.343 6.735 1.00 93.00 80 ILE A N 1
ATOM 609 C CA . ILE A 1 80 ? 4.096 -1.877 7.754 1.00 93.00 80 ILE A CA 1
ATOM 610 C C . ILE A 1 80 ? 4.915 -1.409 8.952 1.00 93.00 80 ILE A C 1
ATOM 612 O O . ILE A 1 80 ? 5.630 -2.196 9.571 1.00 93.00 80 ILE A O 1
ATOM 616 N N . GLU A 1 81 ? 4.810 -0.127 9.275 1.00 95.19 81 GLU A N 1
ATOM 617 C CA . GLU A 1 81 ? 5.492 0.487 10.411 1.00 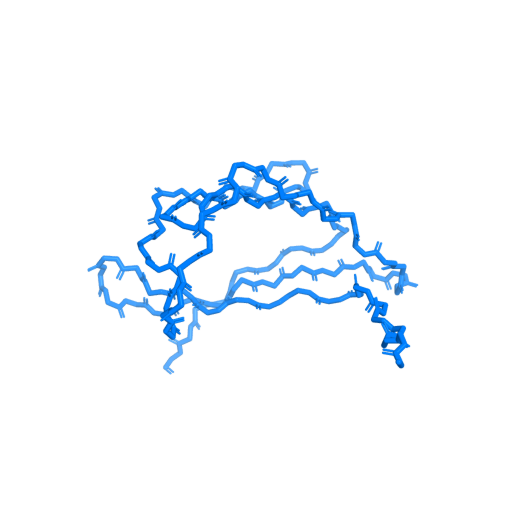95.19 81 GLU A CA 1
ATOM 618 C C . GLU A 1 81 ? 4.472 0.900 11.471 1.00 95.19 81 GLU A C 1
ATOM 620 O O . GLU A 1 81 ? 3.528 1.633 11.179 1.00 95.19 81 GLU A O 1
ATOM 625 N N . LYS A 1 82 ? 4.672 0.471 12.720 1.00 93.31 82 LYS A N 1
ATOM 626 C CA . LYS A 1 82 ? 3.885 0.976 13.848 1.00 93.31 82 LYS A CA 1
ATOM 627 C C . LYS A 1 82 ? 4.368 2.372 14.228 1.00 93.31 82 LYS A C 1
ATOM 629 O O . LYS A 1 82 ? 5.540 2.554 14.540 1.00 93.31 82 LYS A O 1
ATOM 634 N N . LEU A 1 83 ? 3.456 3.337 14.243 1.00 93.50 83 LEU A N 1
ATOM 635 C CA . LEU A 1 83 ? 3.736 4.715 14.630 1.00 93.50 83 LEU A 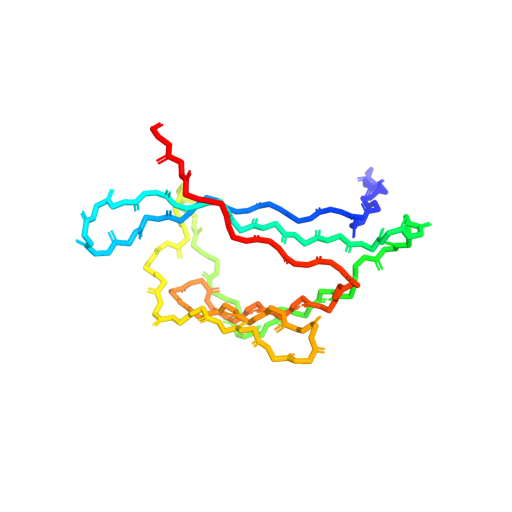CA 1
ATOM 636 C C . LEU A 1 83 ? 3.613 4.865 16.153 1.00 93.50 83 LEU A C 1
ATOM 638 O O . LEU A 1 83 ? 2.627 4.418 16.746 1.00 93.50 83 LEU A O 1
ATOM 642 N N . THR A 1 84 ? 4.623 5.483 16.768 1.00 84.56 84 THR A N 1
ATOM 643 C CA . THR A 1 84 ? 4.647 5.864 18.193 1.00 84.56 84 THR A CA 1
ATOM 644 C C . THR A 1 84 ? 3.872 7.141 18.466 1.00 84.56 84 THR A C 1
ATOM 646 O O . THR A 1 84 ? 3.981 8.070 17.631 1.00 84.56 84 THR A O 1
#